Protein AF-A0A2K3JJD7-F1 (afdb_monomer_lite)

Sequence (74 aa):
MKCQETKELLAGRDDIDIVTFPHDLGQWRDEDLALAKSHDVFEDLQRTAPVLWLDGEKKIGYLRIRKWLQDTFK

Structure (mmCIF, N/CA/C/O backbone):
data_AF-A0A2K3JJD7-F1
#
_entry.id   AF-A0A2K3JJD7-F1
#
loop_
_atom_site.group_PDB
_atom_site.id
_atom_site.type_symbol
_atom_site.label_atom_id
_atom_site.label_alt_id
_atom_site.label_comp_id
_atom_site.label_asym_id
_atom_site.label_entity_id
_atom_site.label_seq_id
_atom_site.pdbx_PDB_ins_code
_atom_site.Cartn_x
_atom_site.Cartn_y
_atom_site.Cartn_z
_atom_site.occupancy
_atom_site.B_iso_or_equiv
_atom_site.auth_seq_id
_atom_site.auth_comp_id
_atom_site.auth_asym_id
_atom_site.auth_atom_id
_atom_site.pdbx_PDB_model_num
ATOM 1 N N . MET A 1 1 ? 10.210 -5.054 8.689 1.00 77.88 1 MET A N 1
ATOM 2 C CA . MET A 1 1 ? 9.470 -5.084 9.975 1.00 77.88 1 MET A CA 1
ATOM 3 C C . MET A 1 1 ? 8.103 -4.413 9.888 1.00 77.88 1 MET A C 1
ATOM 5 O O . MET A 1 1 ? 7.120 -5.100 10.107 1.00 77.88 1 MET A O 1
ATOM 9 N N . LYS A 1 2 ? 7.985 -3.134 9.497 1.00 86.25 2 LYS A N 1
ATOM 10 C CA . LYS A 1 2 ? 6.685 -2.428 9.498 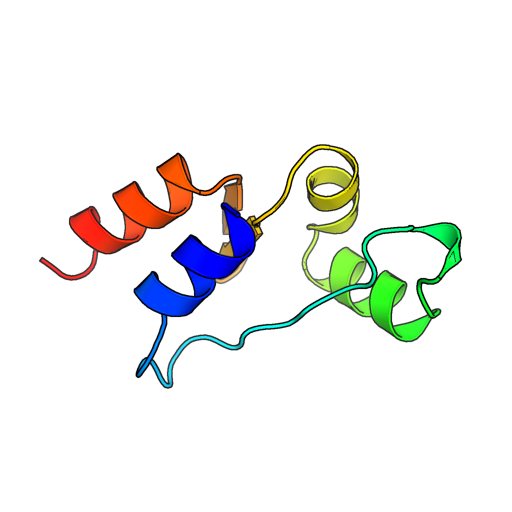1.00 86.25 2 LYS A CA 1
ATOM 11 C C . LYS A 1 2 ? 5.598 -3.017 8.589 1.00 86.25 2 LYS A C 1
ATOM 13 O O . LYS A 1 2 ? 4.433 -3.001 8.971 1.00 86.25 2 LYS A O 1
ATOM 18 N N . CYS A 1 3 ? 5.956 -3.613 7.450 1.00 85.00 3 CYS A N 1
ATOM 19 C CA . CYS A 1 3 ? 4.985 -4.346 6.629 1.00 85.00 3 CYS A CA 1
ATOM 20 C C . CYS A 1 3 ? 4.432 -5.587 7.347 1.00 85.00 3 CYS A C 1
ATOM 22 O O . CYS A 1 3 ? 3.237 -5.831 7.279 1.00 85.00 3 CYS A O 1
ATOM 24 N N . GLN A 1 4 ? 5.275 -6.328 8.074 1.00 89.50 4 GLN A N 1
ATOM 25 C CA . GLN A 1 4 ? 4.848 -7.508 8.831 1.00 89.50 4 GLN A CA 1
ATOM 26 C C . GLN A 1 4 ? 3.915 -7.120 9.985 1.00 89.50 4 GLN A C 1
ATOM 28 O O . GLN A 1 4 ? 2.824 -7.665 10.085 1.00 89.50 4 GLN A O 1
ATOM 33 N N . GLU A 1 5 ? 4.282 -6.097 10.766 1.00 90.31 5 GLU A N 1
ATOM 34 C CA . GLU A 1 5 ? 3.410 -5.554 11.822 1.00 90.31 5 GLU A CA 1
ATOM 35 C C . GLU A 1 5 ? 2.056 -5.083 11.259 1.00 90.31 5 GLU A C 1
ATOM 37 O O . GLU A 1 5 ? 1.024 -5.223 11.905 1.00 90.31 5 GLU A O 1
ATOM 42 N N . THR A 1 6 ? 2.039 -4.524 10.044 1.00 89.69 6 THR A N 1
ATOM 43 C CA . THR A 1 6 ? 0.788 -4.097 9.392 1.00 89.69 6 THR A CA 1
ATOM 44 C C . THR A 1 6 ? -0.080 -5.288 9.005 1.00 89.69 6 THR A C 1
ATOM 46 O O . THR A 1 6 ? -1.285 -5.241 9.216 1.00 89.69 6 THR A O 1
ATOM 49 N N . LYS A 1 7 ? 0.516 -6.369 8.486 1.00 89.81 7 LYS A N 1
ATOM 50 C CA . LYS A 1 7 ? -0.220 -7.605 8.187 1.00 89.81 7 LYS A CA 1
ATOM 51 C C . LYS A 1 7 ? -0.845 -8.205 9.441 1.00 89.81 7 LYS A C 1
ATOM 53 O O . LYS A 1 7 ? -1.985 -8.633 9.392 1.00 89.81 7 LYS A O 1
ATOM 58 N N . GLU A 1 8 ? -0.120 -8.200 10.556 1.00 91.12 8 GLU A N 1
ATOM 59 C CA . GLU A 1 8 ? -0.627 -8.687 11.845 1.00 91.12 8 GLU A CA 1
ATOM 60 C C . GLU A 1 8 ? -1.791 -7.837 12.364 1.00 91.12 8 GLU A C 1
ATOM 62 O O . GLU A 1 8 ? -2.777 -8.386 12.842 1.00 91.12 8 GLU A O 1
ATOM 67 N N . LEU A 1 9 ? -1.727 -6.508 12.209 1.00 88.12 9 LEU A N 1
ATOM 68 C CA . LEU A 1 9 ? -2.843 -5.615 12.550 1.00 88.12 9 LEU A CA 1
ATOM 69 C C . LEU A 1 9 ? -4.099 -5.856 11.700 1.00 88.12 9 LEU A C 1
ATOM 71 O O . LEU A 1 9 ? -5.202 -5.543 12.140 1.00 88.12 9 LEU A O 1
ATOM 75 N N . LEU A 1 10 ? -3.923 -6.362 10.482 1.00 87.94 10 LEU A N 1
ATOM 76 C CA . LEU A 1 10 ? -4.998 -6.662 9.539 1.00 87.94 10 LEU A CA 1
ATOM 77 C C . LEU A 1 10 ? -5.384 -8.150 9.548 1.00 87.94 10 LEU A C 1
ATOM 79 O O . LEU A 1 10 ? -6.276 -8.556 8.809 1.00 87.94 10 LEU A O 1
ATOM 83 N N . ALA A 1 11 ? -4.730 -8.971 10.374 1.00 86.00 11 ALA A N 1
ATOM 84 C CA . ALA A 1 11 ? -4.975 -10.403 10.415 1.00 86.00 11 ALA A CA 1
ATOM 85 C C . ALA A 1 11 ? -6.406 -10.691 10.893 1.00 86.00 11 ALA A C 1
ATOM 87 O O . ALA A 1 11 ? -6.842 -10.186 11.926 1.00 86.00 11 ALA A O 1
ATOM 88 N N . GLY A 1 12 ? -7.128 -11.527 10.145 1.00 82.00 12 GLY A N 1
ATOM 89 C CA . GLY A 1 12 ? -8.509 -11.906 10.460 1.00 82.00 12 GLY A CA 1
ATOM 90 C C . GLY A 1 12 ? -9.576 -10.953 9.919 1.00 82.00 12 GLY A C 1
ATOM 91 O O . GLY A 1 12 ? -10.754 -11.172 10.186 1.00 82.00 12 GLY A O 1
ATOM 92 N N . ARG A 1 13 ? -9.184 -9.930 9.155 1.00 85.69 13 ARG A N 1
ATOM 93 C CA . ARG A 1 13 ? -10.108 -9.093 8.390 1.00 85.69 13 ARG A CA 1
ATOM 94 C C . ARG A 1 13 ? -10.386 -9.718 7.029 1.00 85.69 13 ARG A C 1
ATOM 96 O O . ARG A 1 13 ? -9.455 -10.129 6.344 1.00 85.69 13 ARG A O 1
ATOM 103 N N . ASP A 1 14 ? -11.655 -9.785 6.657 1.00 88.38 14 ASP A N 1
ATOM 104 C CA . ASP A 1 14 ? -12.142 -10.269 5.362 1.00 88.38 14 ASP A CA 1
ATOM 105 C C . ASP A 1 14 ? -12.477 -9.124 4.392 1.00 88.38 14 ASP A C 1
ATOM 107 O O . ASP A 1 14 ? -12.653 -9.353 3.198 1.00 88.38 14 ASP A O 1
ATOM 111 N N . ASP A 1 15 ? -12.511 -7.889 4.891 1.00 87.94 15 ASP A N 1
ATOM 112 C CA . ASP A 1 15 ? -12.818 -6.680 4.130 1.00 87.94 15 ASP A CA 1
ATOM 113 C C . ASP A 1 15 ? -11.591 -6.023 3.473 1.00 87.94 15 ASP A C 1
ATOM 115 O O . ASP A 1 15 ? -11.732 -5.032 2.758 1.00 87.94 15 ASP A O 1
ATOM 119 N N . ILE A 1 16 ? -10.384 -6.546 3.713 1.00 89.00 16 ILE A N 1
ATOM 120 C CA . ILE A 1 16 ? -9.123 -5.983 3.212 1.00 89.00 16 ILE A CA 1
ATOM 121 C C . ILE A 1 16 ? -8.292 -7.076 2.542 1.00 89.00 16 ILE A C 1
ATOM 123 O O . ILE A 1 16 ? -7.955 -8.081 3.165 1.00 89.00 16 ILE A O 1
ATOM 127 N N . ASP A 1 17 ? -7.889 -6.829 1.296 1.00 90.94 17 ASP A N 1
ATOM 128 C CA . ASP A 1 17 ? -6.929 -7.674 0.587 1.00 90.94 17 ASP A CA 1
ATOM 129 C C . ASP A 1 17 ? -5.481 -7.229 0.866 1.00 90.94 17 ASP A C 1
ATOM 131 O O . ASP A 1 17 ? -5.163 -6.036 0.897 1.00 90.94 17 ASP A O 1
ATOM 135 N N . ILE A 1 18 ? -4.583 -8.195 1.077 1.00 91.25 18 ILE A N 1
ATOM 136 C CA . ILE A 1 18 ? -3.168 -7.948 1.374 1.00 91.25 18 ILE A CA 1
ATOM 137 C C . ILE A 1 18 ? -2.328 -8.363 0.171 1.00 91.25 18 ILE A C 1
ATOM 139 O O . ILE A 1 18 ? -1.924 -9.518 0.028 1.00 91.25 18 ILE A O 1
ATOM 143 N N . VAL A 1 19 ? -1.960 -7.373 -0.635 1.00 92.69 19 VAL A N 1
ATOM 144 C CA . VAL A 1 19 ? -1.060 -7.561 -1.775 1.00 92.69 19 VAL A CA 1
ATOM 145 C C . VAL A 1 19 ? 0.385 -7.284 -1.364 1.00 92.69 19 VAL A C 1
ATOM 147 O O . VAL A 1 19 ? 0.693 -6.298 -0.689 1.00 92.69 19 VAL A O 1
ATOM 150 N N . THR A 1 20 ? 1.303 -8.161 -1.770 1.00 92.25 20 THR A N 1
ATOM 151 C CA . THR A 1 20 ? 2.740 -8.003 -1.516 1.00 92.25 20 THR A CA 1
ATOM 152 C C . THR A 1 20 ? 3.515 -7.934 -2.813 1.00 92.25 20 THR A C 1
ATOM 154 O O . THR A 1 20 ? 3.479 -8.878 -3.598 1.00 92.25 20 THR A O 1
ATOM 157 N N . PHE A 1 21 ? 4.278 -6.862 -2.982 1.00 92.50 21 PHE A N 1
ATOM 158 C CA . PHE A 1 21 ? 5.172 -6.691 -4.119 1.00 92.50 21 PHE A CA 1
ATOM 159 C C . PHE A 1 21 ? 6.617 -7.059 -3.760 1.00 92.50 21 PHE A C 1
ATOM 161 O O . PHE A 1 21 ? 6.994 -6.971 -2.581 1.00 92.50 21 PHE A O 1
ATOM 168 N N . PRO A 1 22 ? 7.443 -7.437 -4.753 1.00 92.12 22 PRO A N 1
ATOM 169 C CA . PRO A 1 22 ? 8.884 -7.546 -4.568 1.00 92.12 22 PRO A CA 1
ATOM 170 C C . PRO A 1 22 ? 9.469 -6.247 -4.006 1.00 92.12 22 PRO A C 1
ATOM 172 O O . PRO A 1 22 ? 9.016 -5.149 -4.332 1.00 92.12 22 PRO A O 1
ATOM 175 N N . HIS A 1 23 ? 10.485 -6.362 -3.150 1.00 88.19 23 HIS A N 1
ATOM 176 C CA . HIS A 1 23 ? 11.133 -5.181 -2.573 1.00 88.19 23 HIS A CA 1
ATOM 177 C C . HIS A 1 23 ? 11.886 -4.364 -3.630 1.00 88.19 23 HIS A C 1
ATOM 179 O O . HIS A 1 23 ? 11.886 -3.137 -3.574 1.00 88.19 23 HIS A O 1
ATOM 185 N N . ASP A 1 24 ? 12.513 -5.052 -4.583 1.00 90.00 24 ASP A N 1
ATOM 186 C CA . ASP A 1 24 ? 13.191 -4.434 -5.715 1.00 90.00 24 ASP A CA 1
ATOM 187 C C . ASP A 1 24 ? 12.191 -4.179 -6.850 1.00 90.00 24 ASP A C 1
ATOM 189 O O . ASP A 1 24 ? 11.579 -5.114 -7.369 1.00 90.00 24 ASP A O 1
ATOM 193 N N . LEU A 1 25 ? 12.052 -2.914 -7.255 1.00 89.50 25 LEU A N 1
ATOM 194 C CA . LEU A 1 25 ? 11.199 -2.496 -8.373 1.00 89.50 25 LEU A CA 1
ATOM 195 C C . LEU A 1 25 ? 11.619 -3.142 -9.701 1.00 89.50 25 LEU A C 1
ATOM 197 O O . LEU A 1 25 ? 10.771 -3.358 -10.560 1.00 89.50 25 LEU A O 1
ATOM 201 N N . GLY A 1 26 ? 12.897 -3.497 -9.866 1.00 92.38 26 GLY A N 1
ATOM 202 C CA . GLY A 1 26 ? 13.384 -4.217 -11.046 1.00 92.38 26 GLY A CA 1
ATOM 203 C C . GLY A 1 26 ? 12.847 -5.649 -11.162 1.00 92.38 26 GLY A C 1
ATOM 204 O O . GLY A 1 26 ? 12.947 -6.251 -12.227 1.00 92.38 26 GLY A O 1
ATOM 205 N N . GLN A 1 27 ? 12.266 -6.192 -10.086 1.00 95.19 27 GLN A N 1
ATOM 206 C CA . GLN A 1 27 ? 11.633 -7.513 -10.060 1.00 95.19 27 GLN A CA 1
ATOM 207 C C . GLN A 1 27 ? 10.113 -7.456 -10.249 1.00 95.19 27 GLN A C 1
ATOM 209 O O . GLN A 1 27 ? 9.458 -8.498 -10.218 1.00 95.19 27 GLN A O 1
ATOM 214 N N . TRP A 1 28 ? 9.537 -6.263 -10.405 1.00 95.25 28 TRP A N 1
ATOM 215 C CA . TRP A 1 28 ? 8.100 -6.119 -10.599 1.00 95.25 28 TRP A CA 1
ATOM 216 C C . TRP A 1 28 ? 7.708 -6.588 -11.990 1.00 95.25 28 TRP A C 1
ATOM 218 O O . TRP A 1 28 ? 8.313 -6.206 -12.992 1.00 95.25 28 TRP A O 1
ATOM 228 N N . ARG A 1 29 ? 6.659 -7.401 -12.045 1.00 96.25 29 ARG A N 1
ATOM 229 C CA . ARG A 1 29 ? 6.023 -7.777 -13.305 1.00 96.25 29 ARG A CA 1
ATOM 230 C C . ARG A 1 29 ? 5.139 -6.627 -13.778 1.00 96.25 29 ARG A C 1
ATOM 232 O O . ARG A 1 29 ? 4.699 -5.798 -12.979 1.00 96.25 29 ARG A O 1
ATOM 239 N N . ASP A 1 30 ? 4.800 -6.623 -15.062 1.00 96.25 30 ASP A N 1
ATOM 240 C CA . ASP A 1 30 ? 3.875 -5.630 -15.625 1.00 96.25 30 ASP A CA 1
ATOM 241 C C . ASP A 1 30 ? 2.522 -5.622 -14.896 1.00 96.25 30 ASP A C 1
ATOM 243 O O . ASP A 1 30 ? 1.930 -4.564 -14.701 1.00 96.25 30 ASP A O 1
ATOM 247 N N . GLU A 1 31 ? 2.069 -6.787 -14.423 1.00 95.69 31 GLU A N 1
ATOM 248 C CA . GLU A 1 31 ? 0.866 -6.940 -13.593 1.00 95.69 31 GLU A CA 1
ATOM 249 C C . GLU A 1 31 ? 0.983 -6.205 -12.250 1.00 95.69 31 GLU A C 1
ATOM 251 O O . GLU A 1 31 ? 0.049 -5.520 -11.837 1.00 95.69 31 GLU A O 1
ATOM 256 N N . ASP A 1 32 ? 2.141 -6.306 -11.591 1.00 95.50 32 ASP A N 1
ATOM 257 C CA . ASP A 1 32 ? 2.402 -5.662 -10.301 1.00 95.50 32 ASP A CA 1
ATOM 258 C C . ASP A 1 32 ? 2.396 -4.133 -10.470 1.00 95.50 32 ASP A C 1
ATOM 260 O O . ASP A 1 32 ? 1.773 -3.395 -9.700 1.00 95.50 32 ASP A O 1
ATOM 264 N N . LEU A 1 33 ? 3.033 -3.657 -11.546 1.00 95.25 33 LEU A N 1
ATOM 265 C CA . LEU A 1 33 ? 3.053 -2.248 -11.926 1.00 95.25 33 LEU A CA 1
ATOM 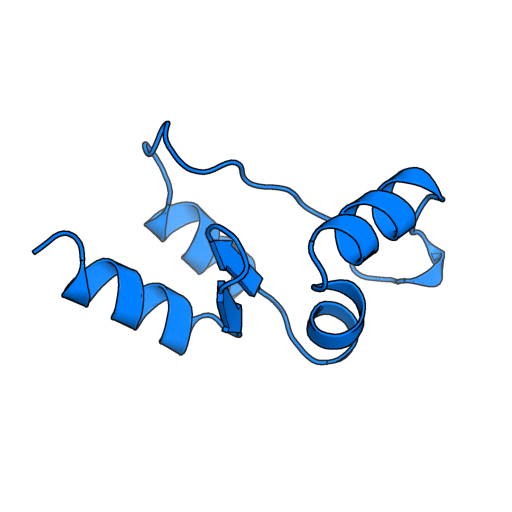266 C C . LEU A 1 33 ? 1.655 -1.730 -12.286 1.00 95.25 33 LEU A C 1
ATOM 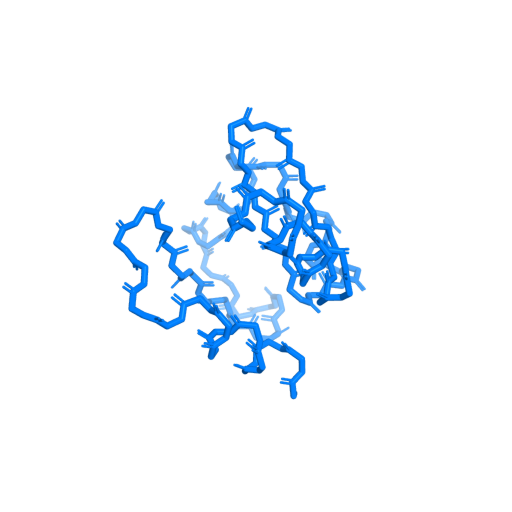268 O O . LEU A 1 33 ? 1.275 -0.638 -11.857 1.00 95.25 33 LEU A O 1
ATOM 272 N N . ALA A 1 34 ? 0.897 -2.491 -13.077 1.00 96.62 34 ALA A N 1
ATOM 273 C CA . ALA A 1 34 ? -0.455 -2.135 -13.487 1.00 96.62 34 ALA A CA 1
ATOM 274 C C . ALA A 1 34 ? -1.389 -2.028 -12.277 1.00 96.62 34 ALA A C 1
ATOM 276 O O . ALA A 1 34 ? -2.111 -1.039 -12.159 1.00 96.62 34 ALA A O 1
ATOM 277 N N . LEU A 1 35 ? -1.315 -2.984 -11.347 1.00 95.62 35 LEU A N 1
ATOM 278 C CA . LEU A 1 35 ? -2.124 -2.997 -10.131 1.00 95.62 35 LEU A CA 1
ATOM 279 C C . LEU A 1 35 ? -1.793 -1.824 -9.200 1.00 95.62 35 LEU A C 1
ATOM 281 O O . LEU A 1 35 ? -2.692 -1.160 -8.681 1.00 95.62 35 LEU A O 1
ATOM 285 N N . ALA A 1 36 ? -0.506 -1.529 -8.999 1.00 95.19 36 ALA A N 1
ATOM 286 C CA . ALA A 1 36 ? -0.099 -0.393 -8.177 1.00 95.19 36 ALA A CA 1
ATOM 287 C C . ALA A 1 36 ? -0.514 0.953 -8.798 1.00 95.19 36 ALA A C 1
ATOM 289 O O . ALA A 1 36 ? -0.860 1.889 -8.076 1.00 95.19 36 ALA A O 1
ATOM 290 N N . LYS A 1 37 ? -0.502 1.066 -10.132 1.00 95.12 37 LYS A N 1
ATOM 291 C CA . LYS A 1 37 ? -0.961 2.267 -10.846 1.00 95.12 37 LYS A CA 1
ATOM 292 C C . LYS A 1 37 ? -2.481 2.404 -10.858 1.00 95.12 37 LYS A C 1
ATOM 294 O O . LYS A 1 37 ? -2.966 3.520 -10.715 1.00 95.12 37 LYS A O 1
ATOM 299 N N . SER A 1 38 ? -3.232 1.309 -10.986 1.00 95.44 38 SER A N 1
ATOM 300 C CA . SER A 1 38 ? -4.702 1.359 -10.995 1.00 95.44 38 SER A CA 1
ATOM 301 C C . SER A 1 38 ? -5.286 1.859 -9.671 1.00 95.44 38 SER A C 1
ATOM 303 O O . SER A 1 38 ? -6.383 2.404 -9.661 1.00 95.44 38 SER A O 1
ATOM 305 N N . HIS A 1 39 ? -4.541 1.705 -8.574 1.00 94.94 39 HIS A N 1
ATOM 306 C CA . HIS A 1 39 ? -4.898 2.204 -7.244 1.00 94.94 39 HIS A CA 1
ATOM 307 C C . HIS A 1 39 ? -4.153 3.496 -6.863 1.00 94.94 39 HIS A C 1
ATOM 309 O O . HIS A 1 39 ? -4.232 3.932 -5.720 1.00 94.94 39 HIS A O 1
ATOM 315 N N . ASP A 1 40 ? -3.416 4.116 -7.791 1.00 94.88 40 ASP A N 1
ATOM 316 C CA . ASP A 1 40 ? -2.638 5.338 -7.540 1.00 94.88 40 ASP A CA 1
ATOM 317 C C . ASP A 1 40 ? -1.642 5.214 -6.359 1.00 94.88 40 ASP A C 1
ATOM 319 O O . ASP A 1 40 ? -1.381 6.173 -5.639 1.00 94.88 40 ASP A O 1
ATOM 323 N N . VAL A 1 41 ? -1.076 4.024 -6.115 1.00 95.56 41 VAL A N 1
ATOM 324 C CA . VAL A 1 41 ? -0.127 3.774 -5.004 1.00 95.56 41 VAL A CA 1
ATOM 325 C C . VAL A 1 41 ? 1.316 3.572 -5.459 1.00 95.56 41 VAL A C 1
ATOM 327 O O . VAL A 1 41 ? 2.211 3.476 -4.622 1.00 95.56 41 VAL A O 1
ATOM 330 N N . PHE A 1 42 ? 1.576 3.496 -6.767 1.00 94.94 42 PHE A N 1
ATOM 331 C CA . PHE A 1 42 ? 2.910 3.192 -7.292 1.00 94.94 42 PHE A CA 1
ATOM 332 C C . PHE A 1 42 ? 3.979 4.183 -6.813 1.00 94.94 42 PHE A C 1
ATOM 334 O O . PHE A 1 42 ? 4.994 3.764 -6.262 1.00 94.94 42 PHE A O 1
ATOM 341 N N . GLU A 1 43 ? 3.742 5.489 -6.964 1.00 94.31 43 GLU A N 1
ATOM 342 C CA . GLU A 1 43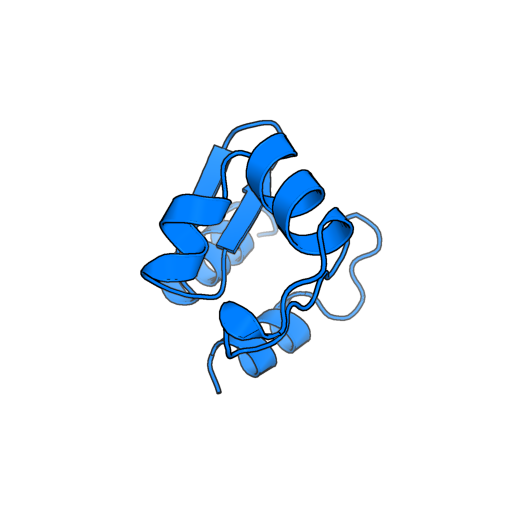 ? 4.691 6.524 -6.526 1.00 94.31 43 GLU A CA 1
ATOM 343 C C . GLU A 1 43 ? 4.902 6.514 -5.006 1.00 94.31 43 GLU A C 1
ATOM 345 O O . GLU A 1 43 ? 6.009 6.751 -4.518 1.00 94.31 43 GLU A O 1
ATOM 350 N N . ASP A 1 44 ? 3.854 6.191 -4.247 1.00 94.62 44 ASP A N 1
ATOM 351 C CA . ASP A 1 44 ? 3.935 6.080 -2.795 1.00 94.62 44 ASP A CA 1
ATOM 352 C C . ASP A 1 44 ? 4.804 4.887 -2.386 1.00 94.62 44 ASP A C 1
ATOM 354 O O . ASP A 1 44 ? 5.686 5.045 -1.543 1.00 94.62 44 ASP A O 1
ATOM 358 N N . LEU A 1 45 ? 4.633 3.733 -3.040 1.00 92.81 45 LEU A N 1
ATOM 359 C CA . LEU A 1 45 ? 5.408 2.513 -2.789 1.00 92.81 45 LEU A CA 1
ATOM 360 C C . LEU A 1 45 ? 6.898 2.665 -3.126 1.00 92.81 45 LEU A C 1
ATOM 362 O O . LEU A 1 45 ? 7.726 2.038 -2.466 1.00 92.81 45 LEU A O 1
ATOM 366 N N . GLN A 1 46 ? 7.259 3.533 -4.079 1.00 92.19 46 GLN A N 1
ATOM 367 C CA . GLN A 1 46 ? 8.665 3.879 -4.338 1.00 92.19 46 GLN A CA 1
ATOM 368 C C . GLN A 1 46 ? 9.310 4.636 -3.170 1.00 92.19 46 GLN A C 1
ATOM 370 O O . GLN A 1 46 ? 10.521 4.565 -2.96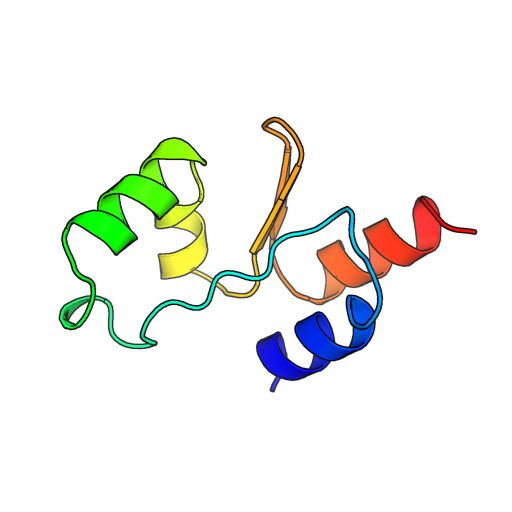6 1.00 92.19 46 GLN A O 1
ATOM 375 N N . ARG A 1 47 ? 8.511 5.390 -2.409 1.00 92.19 47 ARG A N 1
ATOM 376 C CA . ARG A 1 47 ? 8.988 6.238 -1.310 1.00 92.19 47 ARG A CA 1
ATOM 377 C C . ARG A 1 47 ? 8.906 5.524 0.027 1.00 92.19 47 ARG A C 1
ATOM 379 O O . ARG A 1 47 ? 9.779 5.696 0.877 1.00 92.19 47 ARG A O 1
ATOM 386 N N . THR A 1 48 ? 7.823 4.790 0.262 1.00 91.75 48 THR A N 1
ATOM 387 C CA . THR A 1 48 ? 7.557 4.155 1.545 1.00 91.75 48 THR A CA 1
ATOM 388 C C . THR A 1 48 ? 6.509 3.051 1.440 1.00 91.75 48 THR A C 1
ATOM 390 O O . THR A 1 48 ? 5.533 3.131 0.703 1.00 91.75 48 THR A O 1
ATOM 393 N N . ALA A 1 49 ? 6.690 2.024 2.259 1.00 92.31 49 ALA A N 1
ATOM 394 C CA . ALA A 1 49 ? 5.716 0.971 2.488 1.00 92.31 49 ALA A CA 1
ATOM 395 C C . ALA A 1 49 ? 5.531 0.799 4.005 1.00 92.31 49 ALA A C 1
ATOM 397 O O . ALA A 1 49 ? 6.463 1.072 4.775 1.00 92.31 49 ALA A O 1
ATOM 398 N N . PRO A 1 50 ? 4.366 0.328 4.479 1.00 94.81 50 PRO A N 1
ATOM 399 C CA . PRO A 1 50 ? 3.187 -0.097 3.717 1.00 94.81 50 PRO A CA 1
ATOM 400 C C . PRO A 1 50 ? 2.265 1.062 3.320 1.00 94.81 50 PRO A C 1
ATOM 402 O O . PRO A 1 50 ? 2.311 2.128 3.927 1.00 94.81 50 PRO A O 1
ATOM 405 N N . VAL A 1 51 ? 1.402 0.828 2.333 1.00 95.75 51 VAL A N 1
ATOM 406 C CA . VAL A 1 51 ? 0.339 1.749 1.908 1.00 95.75 51 VAL A CA 1
ATOM 407 C C . VAL A 1 51 ? -0.989 1.009 2.019 1.00 95.75 51 VAL A C 1
ATOM 409 O O . VAL A 1 51 ? -1.104 -0.108 1.524 1.00 95.75 51 VAL A O 1
ATOM 412 N N . LEU A 1 52 ? -1.969 1.619 2.682 1.00 94.81 52 LEU A N 1
ATOM 413 C CA . LEU A 1 52 ? -3.359 1.171 2.655 1.00 94.81 52 LEU A CA 1
ATOM 414 C C . LEU A 1 52 ? -4.135 2.088 1.712 1.00 94.81 52 LEU A C 1
ATOM 416 O O . LEU A 1 52 ? -4.090 3.310 1.873 1.00 94.81 52 LEU A O 1
ATOM 420 N N . TRP A 1 53 ? -4.834 1.495 0.755 1.00 95.56 53 TRP A N 1
ATOM 421 C CA . TRP A 1 53 ? -5.721 2.184 -0.173 1.00 95.56 53 TRP A CA 1
ATOM 422 C C . TRP A 1 53 ? -7.171 1.817 0.151 1.00 95.56 53 TRP A C 1
ATOM 424 O O . TRP A 1 53 ? -7.463 0.646 0.378 1.00 95.56 53 TRP A O 1
ATOM 434 N N . LEU A 1 54 ? -8.051 2.815 0.215 1.00 91.62 54 LEU A N 1
ATOM 435 C CA . LEU A 1 54 ? -9.466 2.684 0.569 1.00 91.62 54 LEU A CA 1
ATOM 436 C C . LEU A 1 54 ? -10.284 3.590 -0.352 1.00 91.62 54 LEU A C 1
ATOM 438 O O . LEU A 1 54 ? -10.327 4.796 -0.121 1.00 91.62 54 LEU A O 1
ATOM 442 N N . ASP A 1 55 ? -10.887 3.036 -1.404 1.00 87.69 55 ASP A N 1
ATOM 443 C CA . ASP A 1 55 ? -11.809 3.749 -2.306 1.00 87.69 55 ASP A CA 1
ATOM 444 C C . ASP A 1 55 ? -11.303 5.132 -2.776 1.00 87.69 55 ASP A C 1
ATOM 446 O O . ASP A 1 55 ? -12.039 6.117 -2.826 1.00 87.69 55 ASP A O 1
ATOM 450 N N . GLY A 1 56 ? -10.011 5.222 -3.107 1.00 88.75 56 GLY A N 1
ATOM 451 C CA . GLY A 1 56 ? -9.353 6.459 -3.550 1.00 88.75 56 GLY A CA 1
ATOM 452 C C . GLY A 1 56 ? -8.647 7.258 -2.447 1.00 88.75 56 GLY A C 1
ATOM 453 O O . GLY A 1 56 ? -7.894 8.182 -2.756 1.00 88.75 56 GLY A O 1
ATOM 454 N N . GLU A 1 57 ? -8.805 6.897 -1.173 1.00 92.56 57 GLU A N 1
ATOM 455 C CA . GLU A 1 57 ? -8.025 7.455 -0.069 1.00 92.56 57 GLU A CA 1
ATOM 456 C C . GLU A 1 57 ? -6.787 6.597 0.249 1.00 92.56 57 GLU A C 1
ATOM 458 O O . GLU A 1 57 ? -6.851 5.371 0.311 1.00 92.56 57 GLU A O 1
ATOM 463 N N . LYS A 1 58 ? -5.641 7.244 0.512 1.00 94.62 58 LYS A N 1
ATOM 464 C CA . LYS A 1 58 ? -4.362 6.577 0.807 1.00 94.62 58 LYS A CA 1
ATOM 465 C C . LYS A 1 58 ? -3.880 6.861 2.231 1.00 94.62 58 LYS A C 1
ATOM 467 O O . LYS A 1 58 ? -3.598 8.006 2.595 1.00 94.62 58 LYS A O 1
ATOM 472 N N . LYS A 1 59 ? -3.694 5.816 3.045 1.00 95.06 59 LYS A N 1
ATOM 473 C CA . LYS A 1 59 ? -2.997 5.885 4.343 1.00 95.06 59 LYS A CA 1
ATOM 474 C C . LYS A 1 59 ? -1.580 5.342 4.176 1.00 95.06 59 LYS A C 1
ATOM 476 O O . LYS A 1 59 ? -1.339 4.139 4.156 1.00 95.06 59 LYS A O 1
ATOM 481 N N . ILE A 1 60 ? -0.636 6.265 4.043 1.00 95.19 60 ILE A N 1
ATOM 482 C CA . ILE A 1 60 ? 0.760 5.955 3.731 1.00 95.19 60 ILE A CA 1
ATOM 483 C C . ILE A 1 60 ? 1.567 5.758 5.023 1.00 95.19 60 ILE A C 1
ATOM 485 O O . ILE A 1 60 ? 1.664 6.662 5.858 1.00 95.19 60 ILE A O 1
ATOM 489 N N . GLY A 1 61 ? 2.179 4.588 5.169 1.00 94.06 61 GLY A N 1
ATOM 490 C CA . GLY A 1 61 ? 3.044 4.219 6.283 1.00 94.06 61 GLY A CA 1
ATOM 491 C C . GLY A 1 61 ? 2.301 3.619 7.479 1.00 94.06 61 GLY A C 1
ATOM 492 O O . GLY A 1 61 ? 1.158 3.956 7.791 1.00 94.06 61 GLY A O 1
ATOM 493 N N . TYR A 1 62 ? 3.012 2.763 8.217 1.00 94.12 62 TYR A N 1
ATOM 494 C CA . TYR A 1 62 ? 2.475 1.994 9.346 1.00 94.12 62 TYR A CA 1
ATOM 495 C C . TYR A 1 62 ? 1.735 2.842 10.390 1.00 94.12 62 TYR A C 1
ATOM 497 O O . TYR A 1 62 ? 0.644 2.478 10.816 1.00 94.12 62 TYR A O 1
ATOM 505 N N . LEU A 1 63 ? 2.295 3.989 10.795 1.00 93.88 63 LEU A N 1
ATOM 506 C CA . LEU A 1 63 ? 1.685 4.826 11.836 1.00 93.88 63 LEU A CA 1
ATOM 507 C C . LEU A 1 63 ? 0.324 5.391 11.408 1.00 93.88 63 LEU A C 1
ATOM 509 O O . LEU A 1 63 ? -0.581 5.476 12.236 1.00 93.88 63 LEU A O 1
ATOM 513 N N . ARG A 1 64 ? 0.164 5.753 10.127 1.00 94.25 64 ARG A N 1
ATOM 514 C CA . ARG A 1 64 ? -1.110 6.271 9.605 1.00 94.25 64 ARG A CA 1
ATOM 515 C C . ARG A 1 64 ? -2.151 5.165 9.497 1.00 94.25 64 ARG A C 1
ATOM 517 O O . ARG A 1 64 ? -3.293 5.386 9.883 1.00 94.25 64 ARG A O 1
ATOM 524 N N . ILE A 1 65 ? -1.740 3.983 9.037 1.00 94.19 65 ILE A N 1
ATOM 525 C CA . ILE A 1 65 ? -2.607 2.801 8.947 1.00 94.19 65 ILE A CA 1
ATOM 526 C C . ILE A 1 65 ? -3.087 2.388 10.339 1.00 94.19 65 ILE A C 1
ATOM 528 O O . ILE A 1 65 ? -4.284 2.245 10.564 1.00 94.19 65 ILE A O 1
ATOM 532 N N . ARG A 1 66 ? -2.169 2.281 11.307 1.00 93.38 66 ARG A N 1
ATOM 533 C CA . ARG A 1 66 ? -2.506 1.954 12.696 1.00 93.38 66 ARG A CA 1
ATOM 534 C C . ARG A 1 66 ? -3.478 2.962 13.301 1.00 93.38 66 ARG A C 1
ATOM 536 O O . ARG A 1 66 ? -4.425 2.553 13.961 1.00 93.38 66 ARG A O 1
ATOM 543 N N . LYS A 1 67 ? -3.245 4.262 13.092 1.00 94.00 67 LYS A N 1
ATOM 544 C CA . LYS A 1 67 ? -4.143 5.305 13.596 1.00 94.00 67 LYS A CA 1
ATOM 545 C C . LYS A 1 67 ? -5.540 5.179 12.985 1.00 94.00 67 LYS A C 1
ATOM 547 O O . LYS A 1 67 ? -6.514 5.196 13.721 1.00 94.00 67 LYS A O 1
ATOM 552 N N . TRP A 1 68 ? -5.633 4.993 11.669 1.00 93.38 68 TRP A N 1
ATOM 553 C CA . TRP A 1 68 ? -6.917 4.788 10.999 1.00 93.38 68 TRP A CA 1
ATOM 554 C C . TRP A 1 68 ? -7.670 3.574 11.563 1.00 93.38 68 TRP A C 1
ATOM 556 O O . TRP A 1 68 ? -8.832 3.704 11.930 1.00 93.38 68 TRP A O 1
ATOM 566 N N . LEU A 1 69 ? -6.991 2.436 11.748 1.00 90.69 69 LEU A N 1
ATOM 567 C CA . LEU A 1 69 ? -7.595 1.253 12.370 1.00 90.69 69 LEU A CA 1
ATOM 568 C C . LEU A 1 69 ? -8.155 1.551 13.773 1.00 90.69 69 LEU A C 1
ATOM 570 O O . LEU A 1 69 ? -9.250 1.106 14.103 1.00 90.69 69 LEU A O 1
ATOM 574 N N . GLN A 1 70 ? -7.423 2.319 14.586 1.00 90.56 70 GLN A N 1
ATOM 575 C CA . GLN A 1 70 ? -7.855 2.713 15.933 1.00 90.56 70 GLN A CA 1
ATOM 576 C C . GLN A 1 70 ? -9.038 3.688 15.938 1.00 90.56 70 GLN A C 1
ATOM 578 O O . GLN A 1 70 ? -9.825 3.665 16.882 1.00 90.56 70 GLN A O 1
ATOM 583 N N . ASP A 1 71 ? -9.132 4.559 14.934 1.00 91.81 71 ASP A N 1
ATOM 584 C CA . ASP A 1 71 ? -10.180 5.576 14.837 1.00 91.81 71 ASP A CA 1
ATOM 585 C C . ASP A 1 71 ? -11.481 4.999 14.244 1.00 91.81 71 ASP A C 1
ATOM 587 O O . ASP A 1 71 ? -12.566 5.429 14.628 1.00 91.81 71 ASP A O 1
ATOM 591 N N . THR A 1 72 ? -11.393 4.023 13.332 1.00 87.81 72 THR A N 1
ATOM 592 C CA . THR A 1 72 ? -12.554 3.471 12.609 1.00 87.81 72 THR A CA 1
ATOM 593 C C . THR A 1 72 ? -13.229 2.291 13.314 1.00 87.81 72 THR A C 1
ATOM 595 O O . THR A 1 72 ? -14.444 2.159 13.217 1.00 87.81 72 THR A O 1
ATOM 598 N N . PHE A 1 73 ? -12.482 1.440 14.027 1.00 80.75 73 PHE A N 1
ATOM 599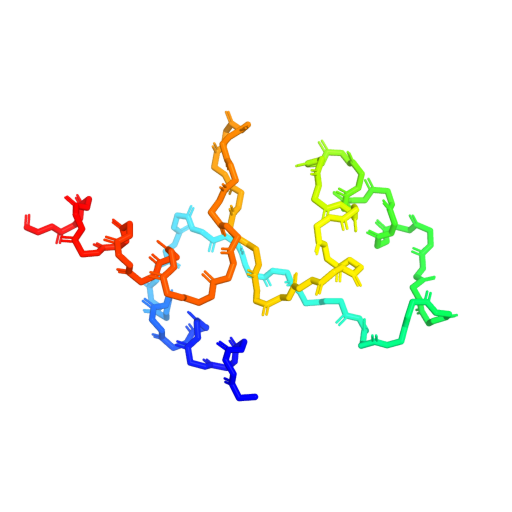 C CA . PHE A 1 73 ? -13.003 0.179 14.595 1.00 80.75 73 PHE A CA 1
ATOM 600 C C . PHE A 1 73 ? -13.029 0.175 16.126 1.00 80.75 73 PHE A C 1
ATOM 602 O O . PHE A 1 73 ? -12.770 -0.850 16.757 1.00 80.75 73 PHE A O 1
ATOM 609 N N . LYS A 1 74 ? -13.275 1.344 16.714 1.00 59.12 74 LYS A N 1
ATOM 610 C CA . LYS A 1 74 ? -13.314 1.548 18.162 1.00 59.12 74 LYS A CA 1
ATOM 611 C C . LYS A 1 74 ? -14.668 1.218 18.775 1.00 59.12 74 LYS A C 1
ATOM 613 O O . LYS A 1 74 ? -15.690 1.503 18.117 1.00 59.12 74 LYS A O 1
#

Radius of gyration: 12.4 Å; chains: 1; bounding box: 27×19×34 Å

pLDDT: mean 91.39, std 5.35, range [59.12, 96.62]

Foldseek 3Di:
DLLVVLCVLCPPDPPDDDDDDDLDPVPDDPVNVVVCVVQVNPVLSVVADDWDGDPNDIQRTNVSSVVCSVVPVD

Secondary structure (DSSP, 8-state):
-HHHHHHHHTTT-SS-------SSGGG--HHHHHHHHHTT-HHHHHH-S-EEEETTEEEESHHHHHHHHHHH--